Protein AF-A0A2V5QVQ1-F1 (afdb_monomer_lite)

Foldseek 3Di:
DAAPKDKDPWDKDWDAWDAFDPPPPADVSGTADPDFWDWDDDRFDIDTHWDACVVGVRYPDDDPPIDMDTDIDIPAFWDWDWDWDDDRDDDDIDIDIDTDGHPDDDPDPDPDPDPDPDPPDDDDDDDDDDDDDDDDDDDDDDDDDDDD

pLDDT: mean 85.39, std 12.28, range [50.47, 97.56]

Sequence (148 aa):
MGAGVNLSTIGFHVPPQHPGWPHDGTQGDAGFSSFPWTRIQTADSLTWATDTFAQNPNANAIRWGTLYNFSFDADQPPQTANATIGFFKTGSPITVGIQAPVGGATPTPTPTVTPTPTPTVTPTPTRTPRLPPAPRPRPTPPPRPTPH

Secondary structure (DSSP, 8-state):
--TT--EEEEEEE-PPPPBP-TT-SSGGG-B---PPPEEEE-SS-EEEE---TTT-TT-----TT---EEEEEESS-EEEEEEEE--SSS---EEEEEEEE--S--PPPPP--PPPPPP--PPPPPPPPPPPPPPPPPPPPPPPPPP-

Radius of gyration: 44.26 Å; chains: 1; bounding box: 53×57×151 Å

Structure (mmCIF, N/CA/C/O backbone):
data_AF-A0A2V5QVQ1-F1
#
_entry.id   AF-A0A2V5QVQ1-F1
#
loop_
_atom_site.group_PDB
_atom_site.id
_atom_site.type_symbol
_atom_site.label_atom_id
_atom_site.label_alt_id
_atom_site.label_comp_id
_atom_site.label_asym_id
_atom_site.label_entity_id
_atom_site.label_seq_id
_atom_site.pdbx_PDB_ins_code
_atom_site.Cartn_x
_atom_site.Cartn_y
_atom_site.Cartn_z
_atom_site.occupancy
_atom_site.B_iso_or_equiv
_atom_site.auth_seq_id
_atom_site.auth_comp_id
_atom_site.auth_asym_id
_atom_site.auth_atom_id
_atom_site.pdbx_PDB_model_num
ATOM 1 N N . MET A 1 1 ? -10.533 -7.862 5.801 1.00 70.12 1 MET A N 1
ATOM 2 C CA . MET A 1 1 ? -11.656 -7.033 6.287 1.00 70.12 1 MET A CA 1
ATOM 3 C C . MET A 1 1 ? -12.858 -7.944 6.421 1.00 70.12 1 MET A C 1
ATOM 5 O O . MET A 1 1 ? -12.896 -8.949 5.726 1.00 70.12 1 MET A O 1
ATOM 9 N N . GLY A 1 2 ? -13.772 -7.665 7.344 1.00 65.38 2 GLY A N 1
ATOM 10 C CA . GLY A 1 2 ? -14.995 -8.467 7.468 1.00 65.38 2 GLY A CA 1
ATOM 11 C C . GLY A 1 2 ? -16.174 -7.782 6.785 1.00 65.38 2 GLY A C 1
ATOM 12 O O . GLY A 1 2 ? -16.168 -6.560 6.634 1.00 65.38 2 GLY A O 1
ATOM 13 N N . ALA A 1 3 ? -17.191 -8.563 6.425 1.00 67.50 3 ALA A N 1
ATOM 14 C CA . ALA A 1 3 ? -18.451 -8.044 5.908 1.00 67.50 3 ALA A CA 1
ATOM 15 C C . ALA A 1 3 ? -19.051 -6.979 6.850 1.00 67.50 3 ALA A C 1
ATOM 17 O O . ALA A 1 3 ? -19.031 -7.133 8.072 1.00 67.50 3 ALA A O 1
ATOM 18 N N . GLY A 1 4 ? -19.592 -5.901 6.273 1.00 72.06 4 GLY A N 1
ATOM 19 C CA . GLY A 1 4 ? -20.225 -4.804 7.018 1.00 72.06 4 GLY A CA 1
ATOM 20 C C . GLY A 1 4 ? -19.292 -3.672 7.460 1.00 72.06 4 GLY A C 1
ATOM 21 O O . GLY A 1 4 ? -19.776 -2.713 8.049 1.00 72.06 4 GLY A O 1
ATOM 22 N N . VAL A 1 5 ? -17.989 -3.742 7.159 1.00 85.62 5 VAL A N 1
ATOM 23 C CA . VAL A 1 5 ? -17.056 -2.618 7.354 1.00 85.62 5 VAL A CA 1
ATOM 24 C C . VAL A 1 5 ? -17.288 -1.556 6.277 1.00 85.62 5 VAL A C 1
ATOM 26 O O . VAL A 1 5 ? -17.082 -1.825 5.088 1.00 85.62 5 VAL A O 1
ATOM 29 N N . ASN A 1 6 ? -17.633 -0.337 6.684 1.00 88.81 6 ASN A N 1
ATOM 30 C CA . ASN A 1 6 ? -17.673 0.819 5.792 1.00 88.81 6 ASN A CA 1
ATOM 31 C C . ASN A 1 6 ? -16.367 1.607 5.895 1.00 88.81 6 ASN A C 1
ATOM 33 O O . ASN A 1 6 ? -15.869 1.875 6.988 1.00 88.81 6 ASN A O 1
ATOM 37 N N . LEU A 1 7 ? -15.823 1.987 4.737 1.00 91.62 7 LEU A N 1
ATOM 38 C CA . LEU A 1 7 ? -14.602 2.778 4.636 1.00 91.62 7 LEU A CA 1
ATOM 39 C C . LEU A 1 7 ? -14.888 4.174 4.093 1.00 91.62 7 LEU A C 1
ATOM 41 O O . LEU A 1 7 ? -15.658 4.328 3.143 1.00 91.62 7 LEU A O 1
ATOM 45 N N . SER A 1 8 ? -14.193 5.172 4.628 1.00 94.12 8 SER A N 1
ATOM 46 C CA . SER A 1 8 ? -14.215 6.553 4.139 1.00 94.12 8 SER A CA 1
ATOM 47 C C . SER A 1 8 ? -12.804 7.139 4.059 1.00 94.12 8 SER A C 1
ATOM 49 O O . SER A 1 8 ? -11.835 6.505 4.471 1.00 94.12 8 SER A O 1
ATOM 51 N N . THR A 1 9 ? -12.670 8.330 3.466 1.00 94.81 9 THR A N 1
ATOM 52 C CA . THR A 1 9 ? -11.399 9.086 3.411 1.00 94.81 9 THR A CA 1
ATOM 53 C C . THR A 1 9 ? -10.216 8.262 2.871 1.00 94.81 9 THR A C 1
ATOM 55 O O . THR A 1 9 ? -9.084 8.367 3.341 1.00 94.81 9 THR A O 1
ATOM 58 N N . ILE A 1 10 ? -10.477 7.393 1.886 1.00 95.12 10 ILE A N 1
ATOM 59 C CA . ILE A 1 10 ? -9.455 6.493 1.342 1.00 95.12 10 ILE A CA 1
ATOM 60 C C . ILE A 1 10 ? -8.443 7.321 0.546 1.00 95.12 10 ILE A C 1
ATOM 62 O O . ILE A 1 10 ? -8.780 7.905 -0.484 1.00 95.12 10 ILE A O 1
ATOM 66 N N . GLY A 1 11 ? -7.205 7.359 1.030 1.00 95.62 11 GLY A N 1
ATOM 67 C CA . GLY A 1 11 ? -6.136 8.210 0.526 1.00 95.62 11 GLY A CA 1
ATOM 68 C C . GLY A 1 11 ? -4.903 7.426 0.092 1.00 95.62 11 GLY A C 1
ATOM 69 O O . GLY A 1 11 ? -4.600 6.344 0.601 1.00 95.62 11 GLY A O 1
ATOM 70 N N . PHE A 1 12 ? -4.179 8.010 -0.859 1.00 96.62 12 PHE A N 1
ATOM 71 C CA . PHE A 1 12 ? -2.876 7.549 -1.315 1.00 96.62 12 PHE A CA 1
ATOM 72 C C . PHE A 1 12 ? -1.974 8.762 -1.543 1.00 96.62 12 PHE A C 1
ATOM 74 O O . PHE A 1 12 ? -2.380 9.709 -2.218 1.00 96.62 12 PHE A O 1
ATOM 81 N N . HIS A 1 13 ? -0.763 8.740 -0.987 1.00 95.88 13 HIS A N 1
ATOM 82 C CA . HIS A 1 13 ? 0.215 9.805 -1.192 1.00 95.88 13 HIS A CA 1
ATOM 83 C C . HIS A 1 13 ? 1.636 9.255 -1.307 1.00 95.88 13 HIS A C 1
ATOM 85 O O . HIS A 1 13 ? 2.042 8.365 -0.558 1.00 95.88 13 HIS A O 1
ATOM 91 N N . VAL A 1 14 ? 2.400 9.830 -2.231 1.00 94.75 14 VAL A N 1
ATOM 92 C CA . VAL A 1 14 ? 3.781 9.459 -2.543 1.00 94.75 14 VAL A CA 1
ATOM 93 C C . VAL A 1 14 ? 4.496 10.667 -3.164 1.00 94.75 14 VAL A C 1
ATOM 95 O O . VAL A 1 14 ? 3.840 11.455 -3.851 1.00 94.75 14 VAL A O 1
ATOM 98 N N . PRO A 1 15 ? 5.812 10.855 -2.951 1.00 92.00 15 PRO A N 1
ATOM 99 C CA . PRO A 1 15 ? 6.572 11.829 -3.726 1.00 92.00 15 PRO A CA 1
ATOM 100 C C . PRO A 1 15 ? 6.565 11.488 -5.230 1.00 92.00 15 PRO A C 1
ATOM 102 O O . PRO A 1 15 ? 6.618 10.310 -5.592 1.00 92.00 15 PRO A O 1
ATOM 105 N N . PRO A 1 16 ? 6.556 12.497 -6.119 1.00 92.81 16 PRO A N 1
ATOM 106 C CA . PRO A 1 16 ? 6.809 12.283 -7.540 1.00 92.81 16 PRO A CA 1
ATOM 107 C C . PRO A 1 16 ? 8.169 11.613 -7.775 1.00 92.81 16 PRO A C 1
ATOM 109 O O . PRO A 1 16 ? 9.152 11.926 -7.101 1.00 92.81 16 PRO A O 1
ATOM 112 N N . GLN A 1 17 ? 8.227 10.710 -8.750 1.00 93.12 17 GLN A N 1
ATOM 113 C CA . GLN A 1 17 ? 9.475 10.118 -9.220 1.00 93.12 17 GLN A CA 1
ATOM 114 C C . GLN A 1 17 ? 10.270 11.136 -10.039 1.00 93.12 17 GLN A C 1
ATOM 116 O O . GLN A 1 17 ? 9.707 11.987 -10.733 1.00 93.12 17 GLN A O 1
ATOM 121 N N . HIS A 1 18 ? 11.594 11.030 -9.965 1.00 88.56 18 HIS A N 1
ATOM 122 C CA . HIS A 1 18 ? 12.486 11.865 -10.756 1.00 88.56 18 HIS A CA 1
ATOM 123 C C . HIS A 1 18 ? 12.348 11.531 -12.253 1.00 88.56 18 HIS A C 1
ATOM 125 O O . HIS A 1 18 ? 12.169 10.354 -12.591 1.00 88.56 18 HIS A O 1
ATOM 131 N N . PRO A 1 19 ? 12.443 12.524 -13.158 1.00 91.31 19 PRO A N 1
ATOM 132 C CA . PRO A 1 19 ? 12.501 12.253 -14.588 1.00 91.31 19 PRO A CA 1
ATOM 133 C C . PRO A 1 19 ? 13.714 11.389 -14.944 1.00 91.31 19 PRO A C 1
ATOM 135 O O . PRO A 1 19 ? 14.729 11.389 -14.235 1.00 91.31 19 PRO A O 1
ATOM 138 N N . GLY A 1 20 ? 13.593 10.682 -16.066 1.00 94.88 20 GLY A N 1
ATOM 139 C CA . GLY A 1 20 ? 14.676 9.883 -16.618 1.00 94.88 20 GLY A CA 1
ATOM 140 C C . GLY A 1 20 ? 15.903 10.711 -16.972 1.00 94.88 20 GLY A C 1
ATOM 141 O O . GLY A 1 20 ? 15.802 11.890 -17.332 1.00 94.88 20 GLY A O 1
ATOM 142 N N . TRP A 1 21 ? 17.067 10.086 -16.857 1.00 95.38 21 TRP A N 1
ATOM 143 C CA . TRP A 1 21 ? 18.342 10.657 -17.281 1.00 95.38 21 TRP A CA 1
ATOM 144 C C . TRP A 1 21 ? 19.247 9.557 -17.857 1.00 95.38 21 TRP A C 1
ATOM 146 O O . TRP A 1 21 ? 19.039 8.381 -17.556 1.00 95.38 21 TRP A O 1
ATOM 156 N N . PRO A 1 22 ? 20.238 9.903 -18.703 1.00 97.38 22 PRO A N 1
ATOM 157 C CA . PRO A 1 22 ? 21.064 8.898 -19.368 1.00 97.38 22 PRO A CA 1
ATOM 158 C C . PRO A 1 22 ? 21.757 7.961 -18.376 1.00 97.38 22 PRO A C 1
ATOM 160 O O . PRO A 1 22 ? 22.475 8.430 -17.495 1.00 97.38 22 PRO A O 1
ATOM 163 N N . HIS A 1 23 ? 21.605 6.650 -18.569 1.00 93.00 23 HIS A N 1
ATOM 164 C CA . HIS A 1 23 ? 22.165 5.609 -17.703 1.00 93.00 23 HIS A CA 1
ATOM 165 C C . HIS A 1 23 ? 21.603 5.574 -16.267 1.00 93.00 23 HIS A C 1
ATOM 167 O O . HIS A 1 23 ? 22.304 5.164 -15.338 1.00 93.00 23 HIS A O 1
ATOM 173 N N . ASP A 1 24 ? 20.332 5.944 -16.075 1.00 93.19 24 ASP A N 1
ATOM 174 C CA . ASP A 1 24 ? 19.664 5.897 -14.763 1.00 93.19 24 ASP A CA 1
ATOM 175 C C . ASP A 1 24 ? 19.273 4.480 -14.297 1.00 93.19 24 ASP A C 1
ATOM 177 O O . ASP A 1 24 ? 18.855 4.281 -13.152 1.00 93.19 24 ASP A O 1
ATOM 181 N N . GLY A 1 25 ? 19.424 3.482 -15.174 1.00 91.81 25 GLY A N 1
ATOM 182 C CA . GLY A 1 25 ? 19.132 2.077 -14.887 1.00 91.81 25 GLY A CA 1
ATOM 183 C C . GLY A 1 25 ? 17.650 1.703 -14.985 1.00 91.81 25 GLY A C 1
ATOM 184 O O . GLY A 1 25 ? 17.285 0.567 -14.661 1.00 91.81 25 GLY A O 1
ATOM 185 N N . THR A 1 26 ? 16.793 2.618 -15.432 1.00 95.50 26 T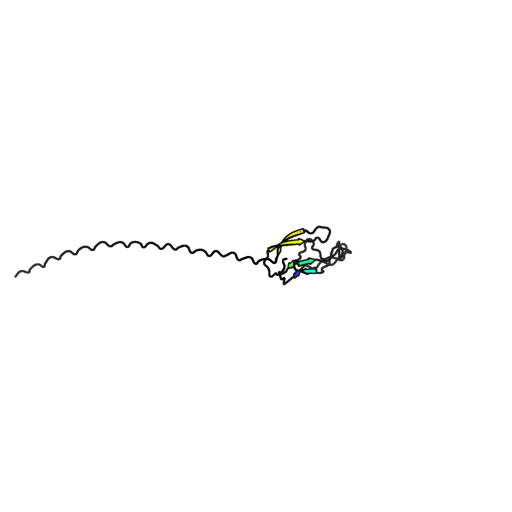HR A N 1
ATOM 186 C CA . THR A 1 26 ? 15.414 2.327 -15.836 1.00 95.50 26 THR A CA 1
ATOM 187 C C . THR A 1 26 ? 15.371 1.794 -17.268 1.00 95.50 26 THR A C 1
ATOM 189 O O . THR A 1 26 ? 16.317 1.921 -18.047 1.00 95.50 26 THR A O 1
ATOM 192 N N . GLN A 1 27 ? 14.271 1.143 -17.645 1.00 96.31 27 GLN A N 1
ATOM 193 C CA . GLN A 1 27 ? 14.096 0.675 -19.014 1.00 96.31 27 GLN A CA 1
ATOM 194 C C . GLN A 1 27 ? 14.067 1.875 -19.967 1.00 96.31 27 GLN A C 1
ATOM 196 O O . GLN A 1 27 ? 13.151 2.694 -19.907 1.00 96.31 27 GLN A O 1
ATOM 201 N N . GLY A 1 28 ? 15.068 1.942 -20.847 1.00 95.88 28 GLY A N 1
ATOM 202 C CA . GLY A 1 28 ? 15.199 3.003 -21.842 1.00 95.88 28 GLY A CA 1
ATOM 203 C C . GLY A 1 28 ? 15.571 4.370 -21.268 1.00 95.88 28 GLY A C 1
ATOM 204 O O . GLY A 1 28 ? 15.270 5.362 -21.924 1.00 95.88 28 GLY A O 1
ATOM 205 N N . ASP A 1 29 ? 16.171 4.431 -20.071 1.00 96.19 29 ASP A N 1
ATOM 206 C CA . ASP A 1 29 ? 16.563 5.685 -19.404 1.00 96.19 29 ASP A CA 1
ATOM 207 C C . ASP A 1 29 ? 15.389 6.684 -19.240 1.00 96.19 29 ASP A C 1
ATOM 209 O O . ASP A 1 29 ? 15.5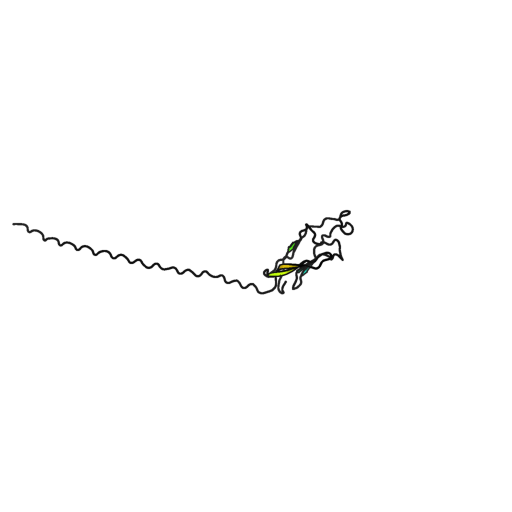54 7.906 -19.256 1.00 96.19 29 ASP A O 1
ATOM 213 N N . ALA A 1 30 ? 14.164 6.153 -19.136 1.00 95.31 30 ALA A N 1
ATOM 214 C CA . ALA A 1 30 ? 12.914 6.912 -19.158 1.00 95.31 30 ALA A CA 1
ATOM 215 C C . ALA A 1 30 ? 12.466 7.412 -17.772 1.00 95.31 30 ALA A C 1
ATOM 217 O O . ALA A 1 30 ? 11.500 8.174 -17.669 1.00 95.31 30 ALA A O 1
ATOM 218 N N . GLY A 1 31 ? 13.151 6.996 -16.707 1.00 95.69 31 GLY A N 1
ATOM 219 C CA . GLY A 1 31 ? 12.750 7.244 -15.330 1.00 95.69 31 GLY A CA 1
ATOM 220 C C . GLY A 1 31 ? 11.608 6.335 -14.875 1.00 95.69 31 GLY A C 1
ATOM 221 O O . GLY A 1 31 ? 11.037 5.545 -15.633 1.00 95.69 31 GLY A O 1
ATOM 222 N N . PHE A 1 32 ? 11.275 6.428 -13.588 1.00 95.94 32 PHE A N 1
ATOM 223 C CA . PHE A 1 32 ? 10.170 5.667 -13.010 1.00 95.94 32 PHE A CA 1
ATOM 224 C C . PHE A 1 32 ? 8.840 6.409 -13.156 1.00 95.94 32 PHE A C 1
ATOM 226 O O . PHE A 1 32 ? 8.759 7.630 -13.046 1.00 95.94 32 PHE A O 1
ATOM 233 N N . SER A 1 33 ? 7.765 5.651 -13.360 1.00 95.62 33 SER A N 1
ATOM 234 C CA . SER A 1 33 ? 6.409 6.186 -13.417 1.00 95.62 33 SER A CA 1
ATOM 235 C C . SER A 1 33 ? 5.991 6.759 -12.064 1.00 95.62 33 SER A C 1
ATOM 237 O O . SER A 1 33 ? 6.166 6.115 -11.033 1.00 95.62 33 SER A O 1
ATOM 239 N N . SER A 1 34 ? 5.362 7.935 -12.082 1.00 95.31 34 SER A N 1
ATOM 240 C CA . SER A 1 34 ? 4.671 8.521 -10.920 1.00 95.31 34 SER A CA 1
ATOM 241 C C . SER A 1 34 ? 3.168 8.228 -10.917 1.00 95.31 34 SER A C 1
ATOM 243 O O . SER A 1 34 ? 2.428 8.836 -10.145 1.00 95.31 34 SER A O 1
ATOM 245 N N . PHE A 1 35 ? 2.688 7.339 -11.798 1.00 96.06 35 PHE A N 1
ATOM 246 C CA . PHE A 1 35 ? 1.261 7.042 -11.901 1.00 96.06 35 PHE A CA 1
ATOM 247 C C . PHE A 1 35 ? 0.730 6.513 -10.554 1.00 96.06 35 PHE A C 1
ATOM 249 O O . PHE A 1 35 ? 1.382 5.660 -9.932 1.00 96.06 35 PHE A O 1
ATOM 256 N N . PRO A 1 36 ? -0.406 7.036 -10.055 1.00 95.06 36 PRO A N 1
ATOM 257 C CA . PRO A 1 36 ? -0.920 6.661 -8.746 1.00 95.06 36 PRO A CA 1
ATOM 258 C C . PRO A 1 36 ? -1.291 5.178 -8.697 1.00 95.06 36 PRO A C 1
ATOM 260 O O . PRO A 1 36 ? -1.667 4.578 -9.704 1.00 95.06 36 PRO A O 1
ATOM 263 N N . TRP A 1 37 ? -1.193 4.574 -7.511 1.00 96.94 37 TRP A N 1
ATOM 264 C CA . TRP A 1 37 ? -1.611 3.185 -7.334 1.00 96.94 37 TRP A CA 1
ATOM 265 C C . TRP A 1 37 ? -3.126 3.070 -7.481 1.00 96.94 37 TRP A C 1
ATOM 267 O O . TRP A 1 37 ? -3.885 3.837 -6.885 1.00 96.94 37 TRP A O 1
ATOM 277 N N . THR A 1 38 ? -3.562 2.074 -8.246 1.00 96.06 38 THR A N 1
ATOM 278 C CA . THR A 1 38 ? -4.974 1.730 -8.377 1.00 96.06 38 THR A CA 1
ATOM 279 C C . THR A 1 38 ? -5.455 1.118 -7.074 1.00 96.06 38 THR A C 1
ATOM 281 O O . THR A 1 38 ? -4.835 0.195 -6.543 1.00 96.06 38 THR A O 1
ATOM 284 N N . ARG A 1 39 ? -6.585 1.616 -6.578 1.00 95.19 39 ARG A N 1
ATOM 285 C CA . ARG A 1 39 ? -7.260 1.091 -5.397 1.00 95.19 39 ARG A CA 1
ATOM 286 C C . ARG A 1 39 ? -8.419 0.189 -5.807 1.00 95.19 39 ARG A C 1
ATOM 288 O O . ARG A 1 39 ? -9.244 0.571 -6.635 1.00 95.19 39 ARG A O 1
ATOM 295 N N . ILE A 1 40 ? -8.542 -0.954 -5.144 1.00 93.75 40 ILE A N 1
ATOM 296 C CA . ILE A 1 40 ? -9.658 -1.891 -5.292 1.00 93.75 40 ILE A CA 1
ATOM 297 C C . ILE A 1 40 ? -10.186 -2.217 -3.893 1.00 93.75 40 ILE A C 1
ATOM 299 O O . ILE A 1 40 ? -9.422 -2.641 -3.030 1.00 93.75 40 ILE A O 1
ATOM 303 N N . GLN A 1 41 ? -11.485 -2.009 -3.662 1.00 91.12 41 GLN A N 1
ATOM 304 C CA . GLN A 1 41 ? -12.175 -2.513 -2.471 1.00 91.12 41 GLN A CA 1
ATOM 305 C C . GLN A 1 41 ? -13.165 -3.581 -2.895 1.00 91.12 41 GLN A C 1
ATOM 307 O O . GLN A 1 41 ? -13.958 -3.377 -3.813 1.00 91.12 41 GLN A O 1
ATOM 312 N N . THR A 1 42 ? -13.118 -4.693 -2.184 1.00 88.19 42 THR A N 1
ATOM 313 C CA . THR A 1 42 ? -14.130 -5.743 -2.217 1.00 88.19 42 THR A CA 1
ATOM 314 C C . THR A 1 42 ? -14.858 -5.765 -0.871 1.00 88.19 42 THR A C 1
ATOM 316 O O . THR A 1 42 ? -14.569 -4.950 0.008 1.00 88.19 42 THR A O 1
ATOM 319 N N . ALA A 1 43 ? -15.793 -6.697 -0.685 1.00 81.69 43 ALA A N 1
ATOM 320 C CA . ALA A 1 43 ? -16.443 -6.886 0.611 1.00 81.69 43 ALA A CA 1
ATOM 321 C C . ALA A 1 43 ? -15.433 -7.192 1.739 1.00 81.69 43 ALA A C 1
ATOM 323 O O . ALA A 1 43 ? -15.622 -6.740 2.865 1.00 81.69 43 ALA A O 1
ATOM 324 N N . ASP A 1 44 ? -14.332 -7.883 1.415 1.00 84.44 44 ASP A N 1
ATOM 325 C CA . ASP A 1 44 ? -13.415 -8.448 2.411 1.00 84.44 44 ASP A CA 1
ATOM 326 C C . ASP A 1 44 ? -11.990 -7.878 2.335 1.00 84.44 44 ASP A C 1
ATOM 328 O O . ASP A 1 44 ? -11.141 -8.183 3.180 1.00 84.44 44 ASP A O 1
ATOM 332 N N . SER A 1 45 ? -11.681 -7.025 1.357 1.00 89.12 45 SER A N 1
ATOM 333 C CA . SER A 1 45 ? -10.330 -6.487 1.175 1.00 89.12 45 SER A CA 1
ATOM 334 C C . SER A 1 45 ? -10.306 -5.054 0.659 1.00 89.12 45 SER A C 1
ATOM 336 O O . SER A 1 45 ? -11.190 -4.606 -0.069 1.00 89.12 45 SER A O 1
ATOM 338 N N . LEU A 1 46 ? -9.236 -4.351 1.020 1.00 94.19 46 LEU A N 1
ATOM 339 C CA . LEU A 1 46 ? -8.811 -3.104 0.404 1.00 94.19 46 LEU A CA 1
ATOM 340 C C . LEU A 1 46 ? -7.383 -3.314 -0.096 1.00 94.19 46 LEU A C 1
ATOM 342 O O . LEU A 1 46 ? -6.517 -3.764 0.655 1.00 94.19 46 LEU A O 1
ATOM 346 N N . THR A 1 47 ? -7.146 -3.034 -1.369 1.00 95.50 47 THR A N 1
ATOM 347 C CA . THR A 1 47 ? -5.859 -3.264 -2.026 1.00 95.50 47 THR A CA 1
ATOM 348 C C . THR A 1 47 ? -5.456 -2.027 -2.806 1.00 95.50 47 THR A C 1
ATOM 350 O O . THR A 1 47 ? -6.289 -1.420 -3.478 1.00 95.50 47 THR A O 1
ATOM 353 N N . TRP A 1 48 ? -4.170 -1.693 -2.751 1.00 97.56 48 TRP A N 1
ATOM 354 C CA . TRP A 1 48 ? -3.537 -0.749 -3.661 1.00 97.56 48 TRP A CA 1
ATOM 355 C C . TRP A 1 48 ? -2.454 -1.475 -4.451 1.00 97.56 48 TRP A C 1
ATOM 357 O O . TRP A 1 48 ? -1.690 -2.249 -3.872 1.00 97.56 48 TRP A O 1
ATOM 367 N N . ALA A 1 49 ? -2.376 -1.214 -5.752 1.00 96.69 49 ALA A N 1
ATOM 368 C CA . ALA A 1 49 ? -1.350 -1.782 -6.618 1.00 96.69 49 ALA A CA 1
ATOM 369 C C . ALA A 1 49 ? -0.964 -0.814 -7.745 1.00 96.69 49 ALA A C 1
ATOM 371 O O . ALA A 1 49 ? -1.793 -0.054 -8.242 1.00 96.69 49 ALA A O 1
ATOM 372 N N . THR A 1 50 ? 0.297 -0.862 -8.164 1.00 97.00 50 THR A N 1
ATOM 373 C CA . THR A 1 50 ? 0.752 -0.283 -9.438 1.00 97.00 50 THR A CA 1
ATOM 374 C C . THR A 1 50 ? 0.661 -1.328 -10.558 1.00 97.00 50 THR A C 1
ATOM 376 O O . THR A 1 50 ? 0.226 -2.456 -10.315 1.00 97.00 50 THR A O 1
ATOM 379 N N . ASP A 1 51 ? 1.066 -0.962 -11.774 1.00 97.06 51 ASP A N 1
ATOM 380 C CA . ASP A 1 51 ? 1.215 -1.905 -12.884 1.00 97.06 51 ASP A CA 1
ATOM 381 C C . ASP A 1 51 ? 2.149 -3.056 -12.497 1.00 97.06 51 ASP A C 1
ATOM 383 O O . ASP A 1 51 ? 3.087 -2.895 -11.711 1.00 97.06 51 ASP A O 1
ATOM 387 N N . THR A 1 52 ? 1.935 -4.233 -13.075 1.00 95.19 52 THR A N 1
ATOM 388 C CA . THR A 1 52 ? 2.865 -5.349 -12.870 1.00 95.19 52 THR A CA 1
ATOM 389 C C . THR A 1 52 ? 4.208 -5.071 -13.545 1.00 95.19 52 THR A C 1
ATOM 391 O O . THR A 1 52 ? 4.283 -4.362 -14.549 1.00 95.19 52 THR A O 1
ATOM 394 N N . PHE A 1 53 ? 5.278 -5.706 -13.060 1.00 95.69 53 PHE A N 1
ATOM 395 C CA . PHE A 1 53 ? 6.591 -5.612 -13.704 1.00 95.69 53 PHE A CA 1
ATOM 396 C C . PHE A 1 53 ? 6.574 -6.062 -15.175 1.00 95.69 53 PHE A C 1
ATOM 398 O O . PHE A 1 53 ? 7.312 -5.517 -15.987 1.00 95.69 53 PHE A O 1
ATOM 405 N N . ALA A 1 54 ? 5.709 -7.019 -15.532 1.00 95.62 54 ALA A N 1
ATOM 406 C CA . ALA A 1 54 ? 5.555 -7.482 -16.911 1.00 95.62 54 ALA A CA 1
ATOM 407 C C . ALA A 1 54 ? 4.904 -6.432 -17.828 1.00 95.62 54 ALA A C 1
ATOM 409 O O . ALA A 1 54 ? 5.235 -6.366 -19.008 1.00 95.62 54 ALA A O 1
ATOM 410 N N . GLN A 1 55 ? 3.985 -5.622 -17.297 1.00 96.94 55 GLN A N 1
ATOM 411 C CA . GLN A 1 55 ? 3.331 -4.541 -18.041 1.00 96.94 55 GLN A CA 1
ATOM 412 C C . GLN A 1 55 ? 4.225 -3.307 -18.141 1.00 96.94 55 GLN A C 1
ATOM 414 O O . GLN A 1 55 ? 4.273 -2.661 -19.184 1.00 96.94 55 GLN A O 1
ATOM 419 N N . ASN A 1 56 ? 4.915 -2.971 -17.053 1.00 97.19 56 ASN A N 1
ATOM 420 C CA . ASN A 1 56 ? 5.736 -1.777 -16.969 1.00 97.19 56 ASN A CA 1
ATOM 421 C C . ASN A 1 56 ? 6.918 -2.007 -16.010 1.00 97.19 56 ASN A C 1
ATOM 423 O O . ASN A 1 56 ? 6.777 -1.841 -14.796 1.00 97.19 56 ASN A O 1
ATOM 427 N N . PRO A 1 57 ? 8.114 -2.340 -16.526 1.00 96.31 57 PRO A N 1
ATOM 428 C CA . PRO A 1 57 ? 9.322 -2.476 -15.709 1.00 96.31 57 PRO A CA 1
ATOM 429 C C . PRO A 1 57 ? 9.689 -1.208 -14.922 1.00 96.31 57 PRO A C 1
ATOM 431 O O . PRO A 1 57 ? 10.341 -1.294 -13.877 1.00 96.31 57 PRO A O 1
ATOM 434 N N . ASN A 1 58 ? 9.226 -0.045 -15.389 1.00 96.81 58 ASN A N 1
ATOM 435 C CA . ASN A 1 58 ? 9.432 1.261 -14.770 1.00 96.81 58 ASN A CA 1
ATOM 436 C C . ASN A 1 58 ? 8.251 1.702 -13.887 1.00 96.81 58 ASN A C 1
ATOM 438 O O . ASN A 1 58 ? 8.178 2.875 -13.523 1.00 96.81 58 ASN A O 1
ATOM 442 N N . ALA A 1 59 ? 7.326 0.806 -13.520 1.00 97.31 59 ALA A N 1
ATOM 443 C CA . ALA A 1 59 ? 6.148 1.160 -12.728 1.00 97.31 59 ALA A CA 1
ATOM 444 C C . ALA A 1 59 ? 6.495 1.800 -11.371 1.00 97.31 59 ALA A C 1
ATOM 446 O O . ALA A 1 59 ? 7.629 1.730 -10.868 1.00 97.31 59 ALA A O 1
ATOM 447 N N . ASN A 1 60 ? 5.479 2.394 -10.747 1.00 96.44 60 ASN A N 1
ATOM 448 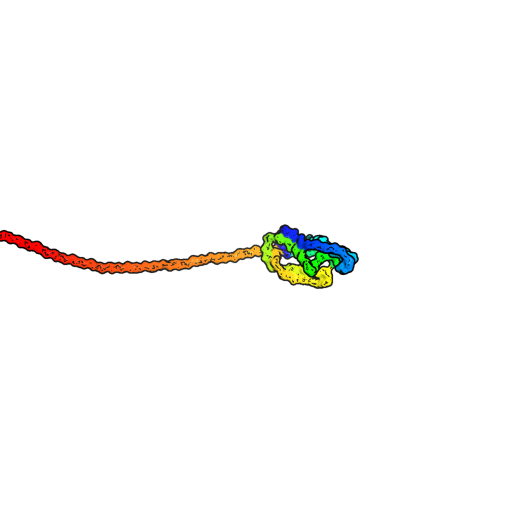C CA . ASN A 1 60 ? 5.586 3.148 -9.501 1.00 96.44 60 ASN A CA 1
ATOM 449 C C . ASN A 1 60 ? 5.746 2.232 -8.268 1.00 96.44 60 ASN A C 1
ATOM 451 O O . ASN A 1 60 ? 5.008 2.338 -7.300 1.00 96.44 60 ASN A O 1
ATOM 455 N N . ALA A 1 61 ? 6.656 1.259 -8.305 1.00 95.12 61 ALA A N 1
ATOM 456 C CA . ALA A 1 61 ? 6.921 0.364 -7.184 1.00 95.12 61 ALA A CA 1
ATOM 457 C C . ALA A 1 61 ? 7.578 1.090 -5.993 1.00 95.12 61 ALA A C 1
ATOM 459 O O . ALA A 1 61 ? 8.368 2.023 -6.165 1.00 95.12 61 ALA A O 1
ATOM 460 N N . ILE A 1 62 ? 7.322 0.604 -4.775 1.00 94.44 62 ILE A N 1
ATOM 461 C CA . ILE A 1 62 ? 8.024 1.075 -3.575 1.00 94.44 62 ILE A CA 1
ATOM 462 C C . ILE A 1 62 ? 9.498 0.668 -3.676 1.00 94.44 62 ILE A C 1
ATOM 464 O O . ILE A 1 62 ? 9.821 -0.484 -3.975 1.00 94.44 62 ILE A O 1
ATOM 468 N N . ARG A 1 63 ? 10.395 1.624 -3.433 1.00 90.94 63 ARG A N 1
ATOM 469 C CA . ARG A 1 63 ? 11.852 1.453 -3.517 1.00 90.94 63 ARG A CA 1
ATOM 470 C C . ARG A 1 63 ? 12.513 1.945 -2.233 1.00 90.94 63 ARG A C 1
ATOM 472 O O . ARG A 1 63 ? 11.923 2.713 -1.471 1.00 90.94 63 ARG A O 1
ATOM 479 N N . TRP A 1 64 ? 13.749 1.513 -1.996 1.00 89.62 64 TRP A N 1
ATOM 480 C CA . TRP A 1 64 ? 14.536 1.985 -0.858 1.00 89.62 64 TRP A CA 1
ATOM 481 C C . TRP A 1 64 ? 14.603 3.514 -0.817 1.00 89.62 64 TRP A C 1
ATOM 483 O O . TRP A 1 64 ? 14.779 4.159 -1.846 1.00 89.62 64 TRP A O 1
ATOM 493 N N . GLY A 1 65 ? 14.439 4.079 0.381 1.00 90.25 65 GLY A N 1
ATOM 494 C CA . GLY A 1 65 ? 14.472 5.527 0.599 1.00 90.25 65 GLY A CA 1
ATOM 495 C C . GLY A 1 65 ? 13.206 6.285 0.184 1.00 90.25 65 GLY A C 1
ATOM 496 O O . GLY A 1 65 ? 13.199 7.508 0.270 1.00 90.25 65 GLY A O 1
ATOM 497 N N . THR A 1 66 ? 12.134 5.600 -0.234 1.00 91.38 66 THR A N 1
ATOM 498 C CA . THR A 1 66 ? 10.838 6.235 -0.542 1.00 91.38 66 THR A CA 1
ATOM 499 C C . THR A 1 66 ? 9.783 5.912 0.514 1.00 91.38 66 THR A C 1
ATOM 501 O O . THR A 1 66 ? 9.790 4.824 1.089 1.00 91.38 66 THR A O 1
ATOM 504 N N . LEU A 1 67 ? 8.867 6.854 0.765 1.00 93.06 67 LEU A N 1
ATOM 505 C CA . LEU A 1 67 ? 7.742 6.684 1.687 1.00 93.06 67 LEU A CA 1
ATOM 506 C C . LEU A 1 67 ? 6.424 6.784 0.922 1.00 93.06 67 LEU A C 1
ATOM 508 O O . LEU A 1 67 ? 6.178 7.762 0.219 1.00 93.06 67 LEU A O 1
ATOM 512 N N . TYR A 1 68 ? 5.587 5.762 1.081 1.00 96.00 68 TYR A N 1
ATOM 513 C CA . TYR A 1 68 ? 4.251 5.683 0.501 1.00 96.00 68 TYR A CA 1
ATOM 514 C C . TYR A 1 68 ? 3.253 5.633 1.650 1.00 96.00 68 TYR A C 1
ATOM 516 O O . TYR A 1 68 ? 3.415 4.834 2.574 1.00 96.00 68 TYR A O 1
ATOM 524 N N . ASN A 1 69 ? 2.233 6.482 1.592 1.00 95.62 69 ASN A N 1
ATOM 525 C CA . ASN A 1 69 ? 1.175 6.523 2.587 1.00 95.62 69 ASN A CA 1
ATOM 526 C C . ASN A 1 69 ? -0.130 5.996 1.989 1.00 95.62 69 ASN A C 1
ATOM 528 O O . ASN A 1 69 ? -0.599 6.507 0.970 1.00 95.62 69 ASN A O 1
ATOM 532 N N . PHE A 1 70 ? -0.720 5.008 2.657 1.00 95.44 70 PHE A N 1
ATOM 533 C CA . PHE A 1 70 ? -2.018 4.426 2.331 1.00 95.44 70 PHE A CA 1
ATOM 534 C C . PHE A 1 70 ? -2.922 4.618 3.546 1.00 95.44 70 PHE A C 1
ATOM 536 O O . PHE A 1 70 ? -2.603 4.120 4.626 1.00 95.44 70 PHE A O 1
ATOM 543 N N . SER A 1 71 ? -4.012 5.365 3.394 1.00 95.38 71 SER A N 1
ATOM 544 C CA . SER A 1 71 ? -4.871 5.751 4.518 1.00 95.38 71 SER A CA 1
ATOM 545 C C . SER A 1 71 ? -6.340 5.491 4.228 1.00 95.38 71 SER A C 1
ATOM 547 O O . SER A 1 71 ? -6.766 5.482 3.074 1.00 95.38 71 SER A O 1
ATOM 549 N N . PHE A 1 72 ? -7.114 5.281 5.285 1.00 94.81 72 PHE A N 1
ATOM 550 C CA . PHE A 1 72 ? -8.568 5.186 5.261 1.00 94.81 72 PHE A CA 1
ATOM 551 C C . PHE A 1 72 ? -9.103 5.342 6.686 1.00 94.81 72 PHE A C 1
ATOM 553 O O . PHE A 1 72 ? -8.401 5.026 7.646 1.00 94.81 72 PHE A O 1
ATOM 560 N N . ASP A 1 73 ? -10.360 5.753 6.792 1.00 94.19 73 ASP A N 1
ATOM 561 C CA . ASP A 1 73 ? -11.154 5.666 8.014 1.00 94.19 73 ASP A CA 1
ATOM 562 C C . ASP A 1 73 ? -12.094 4.461 7.917 1.00 94.19 73 ASP A C 1
ATOM 564 O O . ASP A 1 73 ? -12.503 4.073 6.818 1.00 94.19 73 ASP A O 1
ATOM 568 N N . ALA A 1 74 ? -12.446 3.873 9.059 1.00 92.19 74 ALA A N 1
ATOM 569 C CA . ALA A 1 74 ? -13.370 2.749 9.135 1.00 92.19 74 ALA A CA 1
ATOM 570 C C . ALA A 1 74 ? -14.365 2.919 10.285 1.00 92.19 74 ALA A C 1
ATOM 572 O O . ALA A 1 74 ? -14.021 3.452 11.339 1.00 92.19 74 ALA A O 1
ATOM 573 N N . ASP A 1 75 ? -15.585 2.422 10.088 1.00 91.56 75 ASP A N 1
ATOM 574 C CA . ASP A 1 75 ? -16.651 2.441 11.098 1.00 91.56 75 ASP A CA 1
ATOM 575 C C . ASP A 1 75 ? -16.570 1.289 12.117 1.00 91.56 75 ASP A C 1
ATOM 577 O O . ASP A 1 75 ? -17.354 1.243 13.064 1.00 91.56 75 ASP A O 1
ATOM 581 N N . GLN A 1 76 ? -15.612 0.372 11.941 1.00 89.69 76 GLN A N 1
ATOM 582 C CA . GLN A 1 76 ? -15.350 -0.738 12.854 1.00 89.69 76 GLN A CA 1
ATOM 583 C C . GLN A 1 76 ? -14.053 -0.527 13.645 1.00 89.69 76 GLN A C 1
ATOM 585 O O . GLN A 1 76 ? -13.086 0.026 13.111 1.00 89.69 76 GLN A O 1
ATOM 590 N N . PRO A 1 77 ? -13.990 -1.010 14.902 1.00 87.75 77 PRO A N 1
ATOM 591 C CA . PRO A 1 77 ? -12.781 -0.918 15.707 1.00 87.75 77 PRO A CA 1
ATOM 592 C C . PRO A 1 77 ? -11.630 -1.751 15.110 1.00 87.75 77 PRO A C 1
ATOM 594 O O . PRO A 1 77 ? -11.875 -2.758 14.436 1.00 87.75 77 PRO A O 1
ATOM 597 N N . PRO A 1 78 ? -10.368 -1.378 15.390 1.00 90.50 78 PRO A N 1
ATOM 598 C CA . PRO A 1 78 ? -9.215 -2.182 15.008 1.00 90.50 78 PRO A CA 1
ATOM 599 C C . PRO A 1 78 ? -9.225 -3.538 15.724 1.00 90.50 78 PRO A C 1
ATOM 601 O O . PRO A 1 78 ? -9.371 -3.608 16.944 1.00 90.50 78 PRO A O 1
ATOM 604 N N . GLN A 1 79 ? -9.033 -4.610 14.959 1.00 90.31 79 GLN A N 1
ATOM 605 C CA . GLN A 1 79 ? -8.823 -5.969 15.452 1.00 90.31 79 GLN A CA 1
ATOM 606 C C . GLN A 1 79 ? -7.588 -6.575 14.784 1.00 90.31 79 GLN A C 1
ATOM 608 O O . GLN A 1 79 ? -7.192 -6.169 13.687 1.00 90.31 79 GLN A O 1
ATOM 613 N N . THR A 1 80 ? -6.985 -7.578 15.424 1.00 92.38 80 THR A N 1
ATOM 614 C CA . THR A 1 80 ? -5.856 -8.307 14.839 1.00 92.38 80 THR A CA 1
ATOM 615 C C . THR A 1 80 ? -6.267 -8.959 13.524 1.00 92.38 80 THR A C 1
ATOM 617 O O . THR A 1 80 ? -7.187 -9.773 13.473 1.00 92.38 80 THR A O 1
ATOM 620 N N . ALA A 1 81 ? -5.550 -8.613 12.463 1.00 91.06 81 ALA A N 1
ATOM 621 C CA . ALA A 1 81 ? -5.760 -9.119 11.120 1.00 91.06 81 ALA A CA 1
ATOM 622 C C . ALA A 1 81 ? -4.416 -9.307 10.412 1.00 91.06 81 ALA A C 1
ATOM 624 O O . ALA A 1 81 ? -3.360 -8.937 10.921 1.00 91.06 81 ALA A O 1
ATOM 625 N N . ASN A 1 82 ? -4.472 -9.858 9.206 1.00 93.19 82 ASN A N 1
ATOM 626 C CA . ASN A 1 82 ? -3.312 -10.040 8.350 1.00 93.19 82 ASN A CA 1
ATOM 627 C C . ASN A 1 82 ? -3.415 -9.132 7.123 1.00 93.19 82 ASN A C 1
ATOM 629 O O . ASN A 1 82 ? -4.477 -9.041 6.505 1.00 93.19 82 ASN A O 1
ATOM 633 N N . ALA A 1 83 ? -2.301 -8.508 6.748 1.00 94.31 83 ALA A N 1
ATOM 634 C CA . ALA A 1 83 ? -2.124 -7.864 5.452 1.00 94.31 83 ALA A CA 1
ATOM 635 C C . ALA A 1 83 ? -1.067 -8.599 4.633 1.00 94.31 83 ALA A C 1
ATOM 637 O O . ALA A 1 83 ? -0.148 -9.212 5.177 1.00 94.31 83 ALA A O 1
ATOM 638 N N . THR A 1 84 ? -1.193 -8.512 3.314 1.00 95.81 84 THR A N 1
ATOM 639 C CA . THR A 1 84 ? -0.253 -9.115 2.373 1.00 95.81 84 THR A CA 1
ATOM 640 C C . THR A 1 84 ? 0.550 -8.029 1.678 1.00 95.81 84 THR A C 1
ATOM 642 O O . THR A 1 84 ? -0.018 -7.077 1.146 1.00 95.81 84 THR A O 1
ATOM 645 N N . ILE A 1 85 ? 1.870 -8.195 1.649 1.00 95.50 85 ILE A N 1
ATOM 646 C CA . ILE A 1 85 ? 2.782 -7.349 0.879 1.00 95.50 85 ILE A CA 1
ATOM 647 C C . ILE A 1 85 ? 3.278 -8.172 -0.309 1.00 95.50 85 ILE A C 1
ATOM 649 O O . ILE A 1 85 ? 3.936 -9.201 -0.136 1.00 95.50 85 ILE A O 1
ATOM 653 N N . GLY A 1 86 ? 2.931 -7.732 -1.518 1.00 94.94 86 GLY A N 1
ATOM 654 C CA . GLY A 1 86 ? 3.425 -8.314 -2.765 1.00 94.94 86 GLY A CA 1
ATOM 655 C C . GLY A 1 86 ? 4.799 -7.761 -3.151 1.00 94.94 86 GLY A C 1
ATOM 656 O O . GLY A 1 86 ? 5.121 -6.612 -2.850 1.00 94.94 86 GLY A O 1
ATOM 657 N N . PHE A 1 87 ? 5.598 -8.566 -3.852 1.00 95.12 87 PHE A N 1
ATOM 658 C CA . PHE A 1 87 ? 6.866 -8.123 -4.436 1.00 95.12 87 PHE A CA 1
ATOM 659 C C . PHE A 1 87 ? 6.670 -7.694 -5.888 1.00 95.12 87 PHE A C 1
ATOM 661 O O . PHE A 1 87 ? 5.934 -8.329 -6.636 1.00 95.12 87 PHE A O 1
ATOM 668 N N . PHE A 1 88 ? 7.346 -6.614 -6.287 1.00 95.12 88 PHE A N 1
ATOM 669 C CA . PHE A 1 88 ? 7.238 -6.079 -7.646 1.00 95.12 88 PHE A CA 1
ATOM 670 C C . PHE A 1 88 ? 7.932 -6.967 -8.689 1.00 95.12 88 PHE A C 1
ATOM 672 O O . PHE A 1 88 ? 7.412 -7.170 -9.780 1.00 95.12 88 PHE A O 1
ATOM 679 N N . LYS A 1 89 ? 9.107 -7.504 -8.348 1.00 91.25 89 LYS A N 1
ATOM 680 C CA . LYS A 1 89 ? 9.839 -8.481 -9.165 1.00 91.25 89 LYS A CA 1
ATOM 681 C C . LYS A 1 89 ? 9.542 -9.900 -8.662 1.00 91.25 89 LYS A C 1
ATOM 683 O O . LYS A 1 89 ? 8.488 -10.168 -8.098 1.00 91.25 89 LYS A O 1
ATOM 688 N N . THR A 1 90 ? 10.487 -10.817 -8.841 1.00 88.31 90 THR A N 1
ATOM 689 C CA . THR A 1 90 ? 10.404 -12.183 -8.325 1.00 88.31 90 THR A CA 1
ATOM 690 C C . THR A 1 90 ? 10.345 -12.200 -6.799 1.00 88.31 90 THR A C 1
ATOM 692 O O . THR A 1 90 ? 11.185 -11.591 -6.135 1.00 88.31 90 THR A O 1
ATOM 695 N N . GLY A 1 91 ? 9.390 -12.943 -6.252 1.00 86.56 91 GLY A N 1
ATOM 696 C CA . GLY A 1 91 ? 9.230 -13.161 -4.819 1.00 86.56 91 GLY A CA 1
ATOM 697 C C . GLY A 1 91 ? 7.853 -13.739 -4.514 1.00 86.56 91 GLY A C 1
ATOM 698 O O . GLY A 1 91 ? 6.918 -13.565 -5.293 1.00 86.56 91 GLY A O 1
ATOM 699 N N . SER A 1 92 ? 7.725 -14.431 -3.383 1.00 91.62 92 SER A N 1
ATOM 700 C CA . SER A 1 92 ? 6.414 -14.819 -2.859 1.00 91.62 92 SER A CA 1
ATOM 701 C C . SER A 1 92 ? 5.892 -13.705 -1.956 1.00 91.62 92 SER A C 1
ATOM 703 O O . SER A 1 92 ? 6.679 -13.201 -1.154 1.00 91.62 92 SER A O 1
ATOM 705 N N . PRO A 1 93 ? 4.603 -13.330 -2.027 1.00 94.81 93 PRO A N 1
ATOM 706 C CA . PRO A 1 93 ? 4.026 -12.377 -1.088 1.00 94.81 93 PRO A CA 1
ATOM 707 C C . PRO A 1 93 ? 4.275 -12.789 0.366 1.00 94.81 93 PRO A C 1
ATOM 709 O O . PRO A 1 93 ? 4.237 -13.978 0.695 1.00 94.81 93 PRO A O 1
ATOM 712 N N . ILE A 1 94 ? 4.505 -11.804 1.232 1.00 96.38 94 ILE A N 1
ATOM 713 C CA . ILE A 1 94 ? 4.629 -12.012 2.679 1.00 96.38 94 ILE A CA 1
ATOM 714 C C . ILE A 1 94 ? 3.364 -11.556 3.388 1.00 96.38 94 ILE A C 1
ATOM 716 O O . ILE A 1 94 ? 2.668 -10.648 2.932 1.00 96.38 94 ILE A O 1
ATOM 720 N N . THR A 1 95 ? 3.090 -12.178 4.528 1.00 96.94 95 THR A N 1
ATOM 721 C CA . THR A 1 95 ? 1.988 -11.790 5.406 1.00 96.94 95 THR A CA 1
ATOM 722 C C . THR A 1 95 ? 2.539 -11.092 6.638 1.00 96.94 95 THR A C 1
ATOM 724 O O . THR A 1 95 ? 3.519 -11.549 7.225 1.00 96.94 95 THR A O 1
ATOM 727 N N . VAL A 1 96 ? 1.901 -9.994 7.028 1.00 96.69 96 VAL A N 1
ATOM 728 C CA . VAL A 1 96 ? 2.231 -9.221 8.224 1.00 96.69 96 VAL A CA 1
ATOM 729 C C . VAL A 1 96 ? 0.993 -9.081 9.103 1.00 96.69 96 VAL A C 1
ATOM 731 O O . VAL A 1 96 ? -0.111 -8.863 8.601 1.00 96.69 96 VAL A O 1
ATOM 734 N N . GLY A 1 97 ? 1.176 -9.213 10.416 1.00 95.88 97 GLY A N 1
ATOM 735 C CA . GLY A 1 97 ? 0.121 -8.938 11.387 1.00 95.88 97 GLY A CA 1
ATOM 736 C C . GLY A 1 97 ? -0.109 -7.434 11.507 1.00 95.88 97 GLY A C 1
ATOM 737 O O . GLY A 1 97 ? 0.845 -6.672 11.664 1.00 95.88 97 GLY A O 1
ATOM 738 N N . ILE A 1 98 ? -1.365 -7.010 11.430 1.00 94.00 98 ILE A N 1
ATOM 739 C CA . ILE A 1 98 ? -1.788 -5.611 11.532 1.00 94.00 98 ILE A CA 1
ATOM 740 C C . ILE A 1 98 ? -3.016 -5.484 12.434 1.00 94.00 98 ILE A C 1
ATOM 742 O O . ILE A 1 98 ? -3.635 -6.473 12.824 1.00 94.00 98 ILE A O 1
ATOM 746 N N . GLN A 1 99 ? -3.385 -4.245 12.738 1.00 93.19 99 GLN A N 1
ATOM 747 C CA . GLN A 1 99 ? -4.689 -3.911 13.292 1.00 93.19 99 GLN A CA 1
ATOM 748 C C . GLN A 1 99 ? -5.558 -3.347 12.167 1.00 93.19 99 GLN A C 1
ATOM 750 O O . GLN A 1 99 ? -5.187 -2.352 11.548 1.00 93.19 99 GLN A O 1
ATOM 755 N N . ALA A 1 100 ? -6.680 -3.998 11.869 1.00 91.19 100 ALA A N 1
ATOM 756 C CA . ALA A 1 100 ? -7.576 -3.617 10.780 1.00 91.19 100 ALA A CA 1
ATOM 757 C C . ALA A 1 100 ? -9.042 -3.736 11.210 1.00 91.19 100 ALA A C 1
ATOM 759 O O . ALA A 1 100 ? -9.349 -4.525 12.105 1.00 91.19 100 ALA A O 1
ATOM 760 N N . PRO A 1 101 ? -9.963 -3.009 10.563 1.00 90.00 101 PRO A N 1
ATOM 761 C CA . PRO A 1 101 ? -11.386 -3.203 10.788 1.00 90.00 101 PRO A CA 1
ATOM 762 C C . PRO A 1 101 ? -11.814 -4.582 10.262 1.00 90.00 101 PRO A C 1
ATOM 764 O O . PRO A 1 101 ? -11.731 -4.893 9.066 1.00 90.00 101 PRO A O 1
ATOM 767 N N . VAL A 1 102 ? -12.274 -5.435 11.171 1.00 84.12 102 VAL A N 1
ATOM 768 C CA . VAL A 1 102 ? -12.860 -6.738 10.850 1.00 84.12 102 VAL A CA 1
ATOM 769 C C . VAL A 1 102 ? -14.289 -6.725 11.377 1.00 84.12 102 VAL A C 1
ATOM 771 O O . VAL A 1 102 ? -14.508 -6.453 12.551 1.00 84.12 102 VAL A O 1
ATOM 774 N N . GLY A 1 103 ? -15.265 -6.965 10.499 1.00 68.69 103 GLY A N 1
ATOM 775 C CA . GLY A 1 103 ? -16.670 -7.074 10.887 1.00 68.69 103 GLY A CA 1
ATOM 776 C C . GLY A 1 103 ? -16.850 -8.219 11.884 1.00 68.69 103 GLY A C 1
ATOM 777 O O . GLY A 1 103 ? -16.613 -9.378 11.548 1.00 68.69 103 GLY A O 1
ATOM 778 N N . GLY A 1 104 ? -17.208 -7.886 13.121 1.00 65.62 104 GLY A N 1
ATOM 779 C CA . GLY A 1 104 ? -17.316 -8.824 14.238 1.00 65.62 104 GL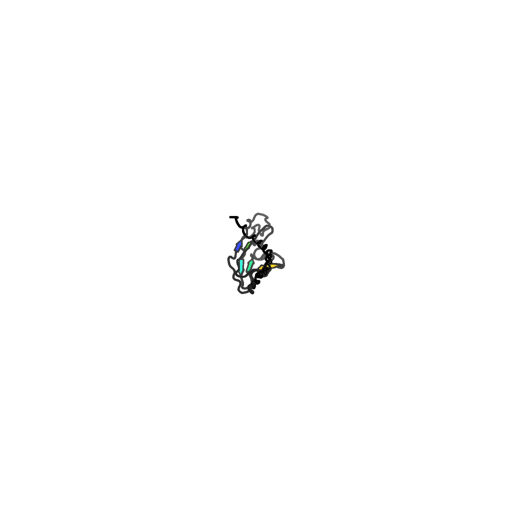Y A CA 1
ATOM 780 C C . GLY A 1 104 ? -17.558 -8.070 15.544 1.00 65.62 104 GLY A C 1
ATOM 781 O O . GLY A 1 104 ? -17.093 -6.943 15.676 1.00 65.62 104 GLY A O 1
ATOM 782 N N . ALA A 1 105 ? -18.334 -8.677 16.452 1.00 51.22 105 ALA A N 1
ATOM 783 C CA . ALA A 1 105 ? -18.984 -8.058 17.612 1.00 51.22 105 ALA A CA 1
ATOM 784 C C . ALA A 1 105 ? -18.225 -6.870 18.228 1.00 51.22 105 ALA A C 1
ATOM 786 O O . ALA A 1 105 ? -17.067 -6.998 18.626 1.00 51.22 105 ALA A O 1
ATOM 787 N N . THR A 1 106 ? -18.927 -5.739 18.361 1.00 55.50 106 THR A N 1
ATOM 788 C CA . THR A 1 106 ? -18.524 -4.614 19.209 1.00 55.50 106 THR A CA 1
ATOM 789 C C . THR A 1 106 ? -17.964 -5.164 20.519 1.00 55.50 106 THR A C 1
ATOM 791 O O . THR A 1 106 ? -18.645 -5.988 21.139 1.00 55.50 106 THR A O 1
ATOM 794 N N . PRO A 1 107 ? -16.756 -4.763 20.959 1.00 50.47 107 PRO A N 1
ATOM 795 C CA . PRO A 1 107 ? -16.255 -5.213 22.247 1.00 50.47 107 PRO A CA 1
ATOM 796 C C . PRO A 1 107 ? -17.296 -4.858 23.311 1.00 50.47 107 PRO A C 1
ATOM 798 O O . PRO A 1 107 ? -17.673 -3.693 23.452 1.00 50.47 107 PRO A O 1
ATOM 801 N N . THR A 1 108 ? -17.804 -5.865 24.027 1.00 58.12 108 THR A N 1
ATOM 802 C CA . THR A 1 108 ? -18.651 -5.635 25.199 1.00 58.12 108 THR A CA 1
ATOM 803 C C . THR A 1 108 ? -17.867 -4.715 26.131 1.00 58.12 108 THR A C 1
ATOM 805 O O . THR A 1 108 ? -16.724 -5.054 26.454 1.00 58.12 108 THR A O 1
ATOM 808 N N . PRO A 1 109 ? -18.406 -3.554 26.548 1.00 56.31 109 PRO A N 1
ATOM 809 C CA . PRO A 1 109 ? -17.687 -2.691 27.470 1.00 56.31 109 PRO A CA 1
ATOM 810 C C . PRO A 1 109 ? -17.339 -3.500 28.719 1.00 56.31 109 PRO A C 1
ATOM 812 O O . PRO A 1 109 ? -18.214 -4.115 29.331 1.00 56.31 109 PRO A O 1
ATOM 815 N N . THR A 1 110 ? -16.057 -3.526 29.085 1.00 65.44 110 THR A N 1
ATOM 816 C CA . THR A 1 110 ? -15.625 -4.081 30.368 1.00 65.44 110 THR A CA 1
ATOM 817 C C . THR A 1 110 ? -16.393 -3.336 31.460 1.00 65.44 110 THR A C 1
ATOM 819 O O . THR A 1 110 ? -16.318 -2.104 31.486 1.00 65.44 110 THR A O 1
ATOM 822 N N . PRO A 1 111 ? -17.156 -4.01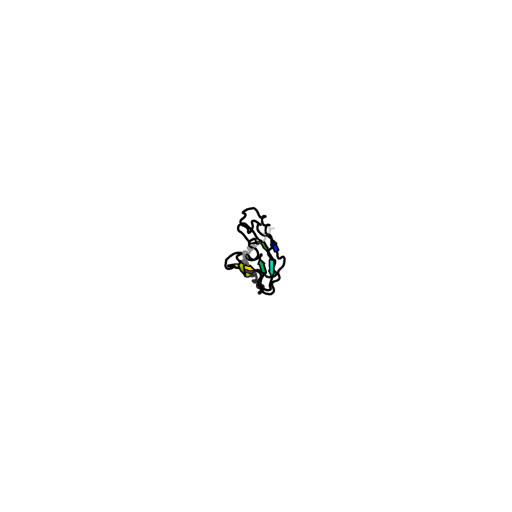1 32.340 1.00 65.50 111 PRO A N 1
ATOM 823 C CA . PRO A 1 111 ? -17.868 -3.313 33.398 1.00 65.50 111 PRO A CA 1
ATOM 824 C C . PRO A 1 111 ? -16.851 -2.566 34.262 1.00 65.50 111 PRO A C 1
ATOM 826 O O . PRO A 1 111 ? -15.930 -3.166 34.820 1.00 65.50 111 PRO A O 1
ATOM 829 N N . THR A 1 112 ? -17.004 -1.247 34.359 1.00 73.12 112 THR A N 1
ATOM 830 C CA . THR A 1 112 ? -16.248 -0.435 35.309 1.00 73.12 112 THR A CA 1
ATOM 831 C C . THR A 1 112 ? -16.601 -0.925 36.707 1.00 73.12 112 THR A C 1
ATOM 833 O O . THR A 1 112 ? -17.751 -0.816 37.130 1.00 73.12 112 THR A O 1
ATOM 836 N N . VAL A 1 113 ? -15.632 -1.486 37.431 1.00 67.62 113 VAL A N 1
ATOM 837 C CA . VAL A 1 113 ? -15.808 -1.783 38.855 1.00 67.62 113 VAL A CA 1
ATOM 838 C C . VAL A 1 113 ? -16.004 -0.463 39.595 1.00 67.62 113 VAL A C 1
ATOM 840 O O . VAL A 1 113 ? -15.065 0.306 39.785 1.00 67.62 113 VAL A O 1
ATOM 843 N N . THR A 1 114 ? -17.242 -0.176 39.993 1.00 74.06 114 THR A N 1
ATOM 844 C CA . THR A 1 114 ? -17.526 0.894 40.948 1.00 74.06 114 THR A CA 1
ATOM 845 C C . THR A 1 114 ? -16.814 0.539 42.255 1.00 74.06 114 THR A C 1
ATOM 847 O O . THR A 1 114 ? -17.072 -0.545 42.786 1.00 74.06 114 THR A O 1
ATOM 850 N N . PRO A 1 115 ? -15.914 1.384 42.790 1.00 70.94 115 PRO A N 1
ATOM 851 C CA . PRO A 1 115 ? -15.296 1.107 44.078 1.00 70.94 115 PRO A CA 1
ATOM 852 C C . PRO A 1 115 ? -16.391 1.007 45.145 1.00 70.94 115 PRO A C 1
ATOM 854 O O . PRO A 1 115 ? -17.184 1.933 45.323 1.00 70.94 115 PRO A O 1
ATOM 857 N N . THR A 1 116 ? -16.449 -0.126 45.844 1.00 75.69 116 THR A N 1
ATOM 858 C CA . THR A 1 116 ? -17.318 -0.293 47.011 1.00 75.69 116 THR A CA 1
ATOM 859 C C . THR A 1 116 ? -16.928 0.763 48.048 1.00 75.69 116 THR A C 1
ATOM 861 O O . THR A 1 116 ? -15.749 0.826 48.405 1.00 75.69 116 THR A O 1
ATOM 864 N N . PRO A 1 117 ? -17.859 1.599 48.543 1.00 71.19 117 PRO A N 1
ATOM 865 C CA . PRO A 1 117 ? -17.535 2.543 49.602 1.00 71.19 117 PRO A CA 1
ATOM 866 C C . PRO A 1 117 ? -17.040 1.771 50.830 1.00 71.19 117 PRO A C 1
ATOM 868 O O . PRO A 1 117 ? -17.716 0.866 51.321 1.00 71.19 117 PRO A O 1
ATOM 871 N N . THR A 1 118 ? -15.849 2.117 51.319 1.00 73.75 118 THR A N 1
ATOM 872 C CA . THR A 1 118 ? -15.319 1.600 52.584 1.00 73.75 118 THR A CA 1
ATOM 873 C C . THR A 1 118 ? -16.325 1.910 53.695 1.00 73.75 118 THR A C 1
ATOM 875 O O . THR A 1 118 ? -16.719 3.072 53.823 1.00 73.75 118 THR A O 1
ATOM 878 N N . PRO A 1 119 ? -16.762 0.929 54.508 1.00 72.94 119 PRO A N 1
ATOM 879 C CA . PRO A 1 119 ? -17.659 1.213 55.617 1.00 72.94 119 PRO A CA 1
ATOM 880 C C . PRO A 1 119 ? -16.968 2.171 56.590 1.00 72.94 119 PRO A C 1
ATOM 882 O O . PRO A 1 119 ? -15.923 1.859 57.163 1.00 72.94 119 PRO A O 1
ATOM 885 N N . THR A 1 120 ? -17.554 3.351 56.774 1.00 72.56 120 THR A N 1
ATOM 886 C CA . THR A 1 120 ? -17.125 4.306 57.793 1.00 72.56 120 THR A CA 1
ATOM 887 C C . THR A 1 120 ? -17.370 3.686 59.164 1.00 72.56 120 THR A C 1
ATOM 889 O O . THR A 1 120 ? -18.514 3.535 59.595 1.00 72.56 120 THR A O 1
ATOM 892 N N . VAL A 1 121 ? -16.297 3.316 59.864 1.00 71.88 121 VAL A N 1
ATOM 893 C CA . VAL A 1 121 ? -16.369 2.945 61.281 1.00 71.88 121 VAL A CA 1
ATOM 894 C C . VAL A 1 121 ? -16.923 4.133 62.062 1.00 71.88 121 VAL A C 1
ATOM 896 O O . VAL A 1 121 ? -16.315 5.200 62.115 1.00 71.88 121 VAL A O 1
ATOM 899 N N . THR A 1 122 ? -18.102 3.953 62.656 1.00 73.06 122 THR A N 1
ATOM 900 C CA . THR A 1 122 ? -18.669 4.936 63.582 1.00 73.06 122 THR A CA 1
ATOM 901 C C . THR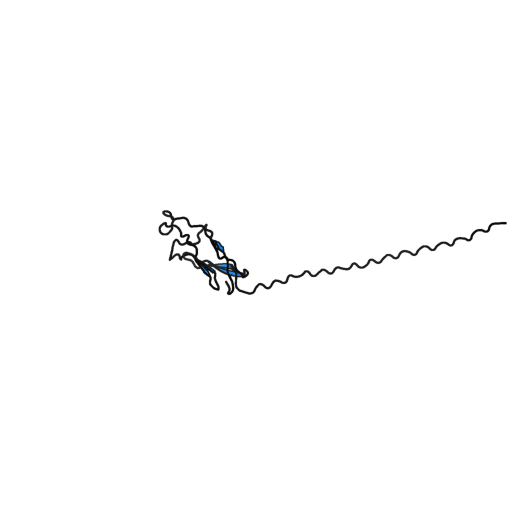 A 1 122 ? -17.828 4.911 64.859 1.00 73.06 122 THR A C 1
ATOM 903 O O . THR A 1 122 ? -17.702 3.841 65.460 1.00 73.06 122 THR A O 1
ATOM 906 N N . PRO A 1 123 ? -17.229 6.036 65.290 1.00 71.94 123 PRO A N 1
ATOM 907 C CA . PRO A 1 123 ? -16.494 6.068 66.544 1.00 71.94 123 PRO A CA 1
ATOM 908 C C . PRO A 1 123 ? -17.452 5.767 67.701 1.00 71.94 123 PRO A C 1
ATOM 910 O O . PRO A 1 123 ? -18.499 6.399 67.844 1.00 71.94 123 PRO A O 1
ATOM 913 N N . THR A 1 124 ? -17.094 4.788 68.532 1.00 73.88 124 THR A N 1
ATOM 914 C CA . THR A 1 124 ? -17.803 4.489 69.779 1.00 73.88 124 THR A CA 1
ATOM 915 C C . THR A 1 124 ? -17.835 5.750 70.650 1.00 73.88 124 THR A C 1
ATOM 917 O O . THR A 1 124 ? -16.774 6.336 70.878 1.00 73.88 124 THR A O 1
ATOM 920 N N . PRO A 1 125 ? -19.000 6.188 71.162 1.00 70.88 125 PRO A N 1
ATOM 921 C CA . PRO A 1 125 ? -19.066 7.368 72.012 1.00 70.88 125 PRO A CA 1
ATOM 922 C C . PRO A 1 125 ? -18.232 7.156 73.280 1.00 70.88 125 PRO A C 1
ATOM 924 O O . PRO A 1 125 ? -18.442 6.208 74.041 1.00 70.88 125 PRO A O 1
ATOM 927 N N . THR A 1 126 ? -17.279 8.058 73.511 1.00 67.94 126 THR A N 1
ATOM 928 C CA . THR A 1 126 ? -16.506 8.137 74.752 1.00 67.94 126 THR A CA 1
ATOM 929 C C . THR A 1 126 ? -17.469 8.328 75.921 1.00 67.94 126 THR A C 1
ATOM 931 O O . THR A 1 126 ? -18.238 9.289 75.945 1.00 67.94 126 THR A O 1
ATOM 934 N N . ARG A 1 127 ? -17.443 7.419 76.905 1.00 69.88 127 ARG A N 1
ATOM 935 C CA . ARG A 1 127 ? -18.252 7.560 78.124 1.00 69.88 127 ARG A CA 1
ATOM 936 C C . ARG A 1 127 ? -17.884 8.870 78.824 1.00 69.88 127 ARG A C 1
ATOM 938 O O . ARG A 1 127 ? -16.724 9.081 79.170 1.00 69.88 127 ARG A O 1
ATOM 945 N N . THR A 1 128 ? -18.870 9.735 79.046 1.00 66.44 128 THR A N 1
ATOM 946 C CA . THR A 1 128 ? -18.706 10.976 79.809 1.00 66.44 128 THR A CA 1
ATOM 947 C C . THR A 1 128 ? -18.245 10.648 81.237 1.00 66.44 128 THR A C 1
ATOM 949 O O . THR A 1 128 ? -18.886 9.825 81.898 1.00 66.44 128 THR A O 1
ATOM 952 N N . PRO A 1 129 ? -17.165 11.266 81.748 1.00 70.50 129 PRO A N 1
ATOM 953 C CA . PRO A 1 129 ? -16.773 11.112 83.144 1.00 70.50 129 PRO A CA 1
ATOM 954 C C . PRO A 1 129 ? -17.896 11.601 84.066 1.00 70.50 129 PRO A C 1
ATOM 956 O O . PRO A 1 129 ? -18.382 12.724 83.935 1.00 70.50 129 PRO A O 1
ATOM 959 N N . ARG A 1 130 ? -18.316 10.758 85.014 1.00 73.25 130 ARG A N 1
ATOM 960 C CA . ARG A 1 130 ? -19.263 11.145 86.066 1.00 73.25 130 ARG A CA 1
ATOM 961 C C . ARG A 1 130 ? -18.561 12.112 87.019 1.00 73.25 130 ARG A C 1
ATOM 963 O O . ARG A 1 130 ? -17.563 11.742 87.632 1.00 73.25 130 ARG A O 1
ATOM 970 N N . LEU A 1 131 ? -19.087 13.329 87.147 1.00 69.12 131 LEU A N 1
ATOM 971 C CA . LEU A 1 131 ? -18.569 14.315 88.095 1.00 69.12 131 LEU A CA 1
ATOM 972 C C . LEU A 1 131 ? -18.671 13.787 89.544 1.00 69.12 131 LEU A C 1
ATOM 974 O O . LEU A 1 131 ? -19.649 13.104 89.875 1.00 69.12 131 LEU A O 1
ATOM 978 N N . PRO A 1 132 ? -17.692 14.093 90.417 1.00 75.25 132 PRO A N 1
ATOM 979 C CA . PRO A 1 132 ? -17.777 13.789 91.842 1.00 75.25 132 PRO A CA 1
ATOM 980 C C . PRO A 1 132 ? -19.014 14.451 92.479 1.00 75.25 132 PRO A C 1
ATOM 982 O O . PRO A 1 132 ? -19.370 15.566 92.091 1.00 75.25 132 PRO A O 1
ATOM 985 N N . PRO A 1 133 ? -19.680 13.808 93.456 1.00 75.12 133 PRO A N 1
ATOM 986 C CA . PRO A 1 133 ? -20.781 14.437 94.179 1.00 75.12 133 PRO A CA 1
ATOM 987 C C . PRO A 1 133 ? -20.300 15.685 94.936 1.00 75.12 133 PRO A C 1
ATOM 989 O O . PRO A 1 133 ? -19.213 15.697 95.513 1.00 75.12 133 PRO A O 1
ATOM 992 N N . ALA A 1 134 ? -21.125 16.734 94.927 1.00 73.69 134 ALA A N 1
ATOM 993 C CA . ALA A 1 134 ? -20.826 18.007 95.575 1.00 73.69 134 ALA A CA 1
ATOM 994 C C . ALA A 1 134 ? -20.654 17.852 97.106 1.00 73.69 134 ALA A C 1
ATOM 996 O O . ALA A 1 134 ? -21.380 17.063 97.723 1.00 73.69 134 ALA A O 1
ATOM 997 N N . PRO A 1 135 ? -19.741 18.613 97.744 1.00 74.00 135 PRO A N 1
ATOM 998 C CA . PRO A 1 135 ? -19.601 18.616 99.196 1.00 74.00 135 PRO A CA 1
ATOM 999 C C . PRO A 1 135 ? -20.887 19.108 99.874 1.00 74.00 135 PRO A C 1
ATOM 1001 O O . PRO A 1 135 ? -21.506 20.082 99.445 1.00 74.00 135 PRO A O 1
ATOM 1004 N N . ARG A 1 136 ? -21.285 18.444 100.964 1.00 76.38 136 ARG A N 1
ATOM 1005 C CA . ARG A 1 136 ? -22.468 18.810 101.753 1.00 76.38 136 ARG A CA 1
ATOM 1006 C C . ARG A 1 136 ? -22.229 20.151 102.473 1.00 76.38 136 ARG A C 1
ATOM 1008 O O . ARG A 1 136 ? -21.179 20.296 103.101 1.00 76.38 136 ARG A O 1
ATOM 1015 N N . PRO A 1 137 ? -23.171 21.111 102.442 1.00 72.62 137 PRO A N 1
ATOM 1016 C CA . PRO A 1 137 ? -23.016 22.366 103.170 1.00 72.62 137 PRO A CA 1
ATOM 1017 C C . PRO A 1 137 ? -22.977 22.131 104.688 1.00 72.62 137 PRO A C 1
ATOM 1019 O O . PRO A 1 137 ? -23.735 21.328 105.239 1.00 72.62 137 PRO A O 1
ATOM 1022 N N . ARG A 1 138 ? -22.063 22.842 105.357 1.00 72.31 138 ARG A N 1
ATOM 1023 C CA . ARG A 1 138 ? -21.894 22.841 106.815 1.00 72.31 138 ARG A CA 1
ATOM 1024 C C . ARG A 1 138 ? -23.080 23.573 107.467 1.00 72.31 138 ARG A C 1
ATOM 1026 O O . ARG A 1 138 ? -23.370 24.688 107.041 1.00 72.31 138 ARG A O 1
ATOM 1033 N N . PRO A 1 139 ? -23.743 23.011 108.493 1.00 72.81 139 PRO A N 1
ATOM 1034 C CA . PRO A 1 139 ? -24.795 23.719 109.220 1.00 72.81 139 PRO A CA 1
ATOM 1035 C C . PRO A 1 139 ? -24.252 24.982 109.903 1.00 72.81 139 PRO A C 1
ATOM 1037 O O . PRO A 1 139 ? -23.213 24.936 110.569 1.00 72.81 139 PRO A O 1
ATOM 1040 N N . THR A 1 140 ? -24.957 26.102 109.742 1.00 72.62 140 THR A N 1
ATOM 1041 C CA . THR A 1 140 ? -24.664 27.371 110.419 1.00 72.62 140 THR A CA 1
ATOM 1042 C C . THR A 1 140 ? -25.048 27.268 111.903 1.00 72.62 140 THR A C 1
ATOM 1044 O O . THR A 1 140 ? -26.147 26.793 112.198 1.00 72.62 140 THR A O 1
ATOM 1047 N N . PRO A 1 141 ? -24.194 27.689 112.856 1.00 74.12 141 PRO A N 1
ATOM 1048 C CA . PRO A 1 141 ? -24.568 27.745 114.268 1.00 74.12 141 PRO A CA 1
ATOM 1049 C C . PRO A 1 141 ? -25.696 28.763 114.509 1.00 74.12 141 PRO A C 1
ATOM 1051 O O . PRO A 1 141 ? -25.748 29.778 113.808 1.00 74.12 141 PRO A O 1
ATOM 1054 N N . PRO A 1 142 ? -26.578 28.540 115.499 1.00 75.94 142 PRO A N 1
ATOM 1055 C CA . PRO A 1 142 ? -27.610 29.507 115.856 1.00 75.94 142 PRO A CA 1
ATOM 1056 C C . PRO A 1 142 ? -26.994 30.812 116.400 1.00 75.94 142 PRO A C 1
ATOM 1058 O O . PRO A 1 142 ? -25.928 30.778 117.025 1.00 75.94 142 PRO A O 1
ATOM 1061 N N . PRO A 1 143 ? -27.648 31.967 116.180 1.00 75.81 143 PRO A N 1
ATOM 1062 C CA . PRO A 1 143 ? -27.177 33.252 116.683 1.00 75.81 143 PRO A CA 1
ATOM 1063 C C . PRO A 1 143 ? -27.173 33.301 118.218 1.00 75.81 143 PRO A C 1
ATOM 1065 O O . PRO A 1 143 ? -28.028 32.727 118.894 1.00 75.81 143 PRO A O 1
ATOM 1068 N N . ARG A 1 144 ? -26.180 34.009 118.762 1.00 73.25 144 ARG A N 1
ATOM 1069 C CA . ARG A 1 144 ? -25.963 34.218 120.199 1.00 73.25 144 ARG A CA 1
ATOM 1070 C C . ARG A 1 144 ? -27.046 35.150 120.777 1.00 73.25 144 ARG A C 1
ATOM 1072 O O . ARG A 1 144 ? -27.235 36.224 120.211 1.00 73.25 144 ARG A O 1
ATOM 1079 N N . PRO A 1 145 ? -27.702 34.810 121.901 1.00 71.69 145 PRO A N 1
ATOM 1080 C CA . PRO A 1 145 ? -28.638 35.713 122.574 1.00 71.69 145 PRO A CA 1
ATOM 1081 C C . PRO A 1 145 ? -27.934 36.960 123.135 1.00 71.69 145 PRO A C 1
ATOM 1083 O O . PRO A 1 145 ? -26.836 36.861 123.695 1.00 71.69 145 PRO A O 1
ATOM 1086 N N . THR A 1 146 ? -28.567 38.124 122.999 1.00 63.41 146 THR A N 1
ATOM 1087 C CA . THR A 1 146 ? -28.160 39.394 123.620 1.00 63.41 146 THR A CA 1
ATOM 1088 C C . THR A 1 146 ? -28.610 39.464 125.090 1.00 63.41 146 THR A C 1
ATOM 1090 O O . THR A 1 146 ? -29.720 39.026 125.387 1.00 63.41 146 THR A O 1
ATOM 1093 N N . PRO A 1 147 ? -27.797 40.008 126.019 1.00 70.19 147 PRO A N 1
ATOM 1094 C CA . PRO A 1 147 ? -28.203 40.230 127.413 1.00 70.19 147 PRO A CA 1
ATOM 1095 C C . PRO A 1 147 ? -29.075 41.490 127.586 1.00 70.19 147 PRO A C 1
ATOM 1097 O O . PRO A 1 147 ? -28.890 42.460 126.850 1.00 70.19 147 PRO A O 1
ATOM 1100 N N . HIS A 1 148 ? -29.970 41.454 128.581 1.00 57.78 148 HIS A N 1
ATOM 1101 C CA . HIS A 1 148 ? -30.676 42.600 129.175 1.00 57.78 148 HIS A CA 1
ATOM 1102 C C . HIS A 1 148 ? -29.891 43.181 130.354 1.00 57.78 148 HIS A C 1
ATOM 1104 O O . HIS A 1 148 ? -29.178 42.389 131.015 1.00 57.78 148 HIS A O 1
#